Protein AF-A0A328AN59-F1 (afdb_monomer_lite)

Secondary structure (DSSP, 8-state):
-HHHHHHHHHHHHHHHHHHHH--SHHHHHHHHHHHHHHHHHHHHHHHHHHHHHHHHHHHHHHHHHHHHHHHHHHHHHHHHHHHHHHHHHHHHH----SS-HHHHHHHHHHHHHHHTTSTTTTTS-HHHHHHHHHHHHTPPPP---GGGG-PPPP--------

Structure (mmCIF, N/CA/C/O backbone):
data_AF-A0A328AN59-F1
#
_entry.id   AF-A0A328AN59-F1
#
loop_
_atom_site.group_PDB
_atom_site.id
_atom_site.type_symbol
_atom_site.label_atom_id
_atom_site.label_alt_id
_atom_site.label_comp_id
_atom_site.label_asym_id
_atom_site.label_entity_id
_atom_site.label_seq_id
_atom_site.pdbx_PDB_ins_code
_atom_site.Cartn_x
_atom_site.Cartn_y
_atom_site.Cartn_z
_atom_site.occupancy
_atom_site.B_iso_or_equiv
_atom_site.auth_seq_id
_atom_site.auth_comp_id
_atom_site.auth_asym_id
_atom_site.auth_atom_id
_atom_site.pdbx_PDB_model_num
ATOM 1 N N . MET A 1 1 ? -11.655 -7.955 13.426 1.00 64.19 1 MET A N 1
ATOM 2 C CA . MET A 1 1 ? -11.847 -6.897 14.445 1.00 64.19 1 MET A CA 1
ATOM 3 C C . MET A 1 1 ? -13.319 -6.669 14.788 1.00 64.19 1 MET A C 1
ATOM 5 O O . MET A 1 1 ? -13.614 -6.622 15.975 1.00 64.19 1 MET A O 1
ATOM 9 N N . GLY A 1 2 ? -14.234 -6.605 13.805 1.00 78.75 2 GLY A N 1
ATOM 10 C CA . GLY A 1 2 ? -15.672 -6.348 14.030 1.00 78.75 2 GLY A CA 1
ATOM 11 C C . GLY A 1 2 ? -16.330 -7.212 15.113 1.00 78.75 2 GLY A C 1
ATOM 12 O O . GLY A 1 2 ? -16.798 -6.672 16.106 1.00 78.75 2 GLY A O 1
ATOM 13 N N . ALA A 1 3 ? -16.230 -8.542 15.013 1.00 81.88 3 ALA A N 1
ATOM 14 C CA . ALA A 1 3 ? -16.876 -9.452 15.969 1.00 81.88 3 ALA A CA 1
ATOM 15 C C . ALA A 1 3 ? -16.449 -9.244 17.441 1.00 81.88 3 ALA A C 1
ATOM 17 O O . ALA A 1 3 ? -17.278 -9.302 18.343 1.00 81.88 3 ALA A O 1
ATOM 18 N N . PHE A 1 4 ? -15.168 -8.962 17.716 1.00 81.50 4 PHE A N 1
ATOM 19 C CA . PHE A 1 4 ? -14.710 -8.692 19.089 1.00 81.50 4 PHE A CA 1
ATOM 20 C C . PHE A 1 4 ? -15.182 -7.323 19.590 1.00 81.50 4 PHE A C 1
ATOM 22 O O . PHE A 1 4 ? -15.602 -7.201 20.738 1.00 81.50 4 PHE A O 1
ATOM 29 N N . ALA A 1 5 ? -15.135 -6.298 18.733 1.00 83.94 5 ALA A N 1
ATOM 30 C CA . ALA A 1 5 ? -15.631 -4.968 19.071 1.00 83.94 5 ALA A CA 1
ATOM 31 C C . ALA A 1 5 ? -17.142 -4.987 19.356 1.00 83.94 5 ALA A C 1
ATOM 33 O O . ALA A 1 5 ? -17.591 -4.346 20.302 1.00 83.94 5 ALA A O 1
ATOM 34 N N . GLU A 1 6 ? -17.907 -5.766 18.593 1.00 86.69 6 GLU A N 1
ATOM 35 C CA . GLU A 1 6 ? -19.341 -5.984 18.794 1.00 86.69 6 GLU A CA 1
ATOM 36 C C . GLU A 1 6 ? -19.632 -6.694 20.118 1.00 86.69 6 GLU A C 1
ATOM 38 O O . GLU A 1 6 ? -20.455 -6.212 20.896 1.00 86.69 6 GLU A O 1
ATOM 43 N N . LEU A 1 7 ? -18.914 -7.782 20.423 1.00 89.25 7 LEU A N 1
ATOM 44 C CA . LEU A 1 7 ? -19.043 -8.494 21.700 1.00 89.25 7 LEU A CA 1
ATOM 45 C C . LEU A 1 7 ? -18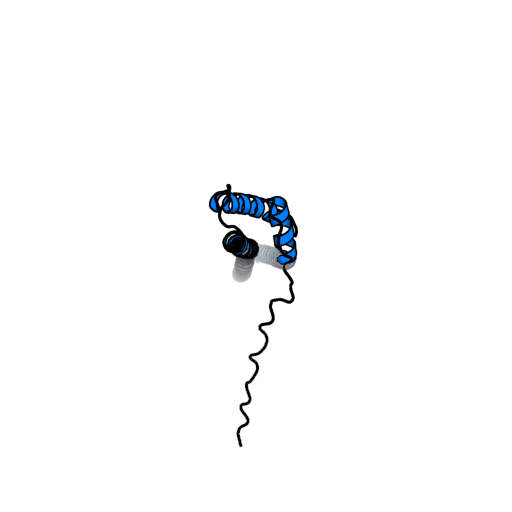.678 -7.598 22.892 1.00 89.25 7 LEU A C 1
ATOM 47 O O . LEU A 1 7 ? -19.411 -7.542 23.879 1.00 89.25 7 LEU A O 1
ATOM 51 N N . ALA A 1 8 ? -17.575 -6.852 22.793 1.00 86.06 8 ALA A N 1
ATOM 52 C CA . ALA A 1 8 ? -17.143 -5.920 23.831 1.00 86.06 8 ALA A CA 1
ATOM 53 C C . ALA A 1 8 ? -18.145 -4.772 24.023 1.00 86.06 8 ALA A C 1
ATOM 55 O O . ALA A 1 8 ? -18.422 -4.376 25.154 1.00 86.06 8 ALA A O 1
ATOM 56 N N . LEU A 1 9 ? -18.715 -4.249 22.935 1.00 87.12 9 LEU A N 1
ATOM 57 C CA . LEU A 1 9 ? -19.736 -3.207 22.986 1.00 87.12 9 LEU A CA 1
ATOM 58 C C . LEU A 1 9 ? -21.050 -3.725 23.580 1.00 87.12 9 LEU A C 1
ATOM 60 O O . LEU A 1 9 ? -21.669 -3.016 24.371 1.00 87.12 9 LEU A O 1
ATOM 64 N N . SER A 1 10 ? -21.463 -4.947 23.233 1.00 91.56 10 SER A N 1
ATOM 65 C CA . SER A 1 10 ? -22.641 -5.600 23.813 1.00 91.56 10 SER A CA 1
ATOM 66 C C . SER A 1 10 ? -22.488 -5.741 25.324 1.00 91.56 10 SER A C 1
ATOM 68 O O . SER A 1 10 ? -23.316 -5.244 26.078 1.00 91.56 10 SER A O 1
ATOM 70 N N . LEU A 1 11 ? -21.371 -6.311 25.776 1.00 89.62 11 LEU A N 1
ATOM 71 C CA . LEU A 1 11 ? -21.107 -6.487 27.201 1.00 89.62 11 LEU A CA 1
ATOM 72 C C . LEU A 1 11 ? -20.966 -5.142 27.942 1.00 89.62 11 LEU A C 1
ATOM 74 O O . LEU A 1 11 ? -21.419 -5.014 29.077 1.00 89.62 11 LEU A O 1
ATOM 78 N N . ALA A 1 12 ? -20.395 -4.111 27.310 1.00 89.31 12 ALA A N 1
ATOM 79 C CA . ALA A 1 12 ? -20.345 -2.769 27.893 1.00 89.31 12 ALA A CA 1
ATOM 80 C C . ALA A 1 12 ? -21.745 -2.147 28.057 1.00 89.31 12 ALA A C 1
ATOM 82 O O . ALA A 1 12 ? -22.002 -1.493 29.068 1.00 89.31 12 ALA A O 1
ATOM 83 N N . ARG A 1 13 ? -22.658 -2.359 27.098 1.00 90.81 13 ARG A N 1
ATOM 84 C CA . ARG A 1 13 ? -24.063 -1.924 27.205 1.00 90.81 13 ARG A CA 1
ATOM 85 C C . ARG A 1 13 ? -24.788 -2.651 28.332 1.00 90.81 13 ARG A C 1
ATOM 87 O O . ARG A 1 13 ? -25.469 -1.994 29.114 1.00 90.81 13 ARG A O 1
ATOM 94 N N . ASP A 1 14 ? -24.581 -3.957 28.456 1.00 93.44 14 ASP A N 1
ATOM 95 C CA . ASP A 1 14 ? -25.192 -4.759 29.518 1.00 93.44 14 ASP A CA 1
ATOM 96 C C . ASP A 1 14 ? -24.691 -4.328 30.903 1.00 93.44 14 ASP A C 1
ATOM 98 O O . ASP A 1 14 ? -25.490 -4.101 31.811 1.00 93.44 14 ASP A O 1
ATOM 102 N N . LEU A 1 15 ? -23.378 -4.118 31.061 1.00 91.75 15 LEU A N 1
ATOM 103 C CA . LEU A 1 15 ? -22.794 -3.591 32.300 1.00 91.75 15 LEU A CA 1
ATOM 104 C C . LEU A 1 15 ? -23.310 -2.192 32.636 1.00 91.75 15 LEU A C 1
ATOM 106 O O . LEU A 1 15 ? -23.549 -1.893 33.804 1.00 91.75 15 LEU A O 1
ATOM 110 N N . HIS A 1 16 ? -23.490 -1.337 31.629 1.00 91.31 16 HIS A N 1
ATOM 111 C CA . HIS A 1 16 ? -24.067 -0.014 31.824 1.00 91.31 16 HIS A CA 1
ATOM 112 C C . HIS A 1 16 ? -25.523 -0.102 32.299 1.00 91.31 16 HIS A C 1
ATOM 114 O O . HIS A 1 16 ? -25.880 0.545 33.282 1.00 91.31 16 HIS A O 1
ATOM 120 N N . GLY A 1 17 ? -26.339 -0.947 31.663 1.00 93.00 17 GLY A N 1
ATOM 121 C CA . GLY A 1 17 ? -27.715 -1.210 32.089 1.00 93.00 17 GLY A CA 1
ATOM 122 C C . GLY A 1 17 ? -27.786 -1.743 33.522 1.00 93.00 17 GLY A C 1
ATOM 123 O O . GLY A 1 17 ? -28.545 -1.222 34.338 1.00 93.00 17 GLY A O 1
ATOM 124 N N . ALA A 1 18 ? -26.930 -2.708 33.866 1.00 92.69 18 ALA A N 1
ATOM 125 C CA . ALA A 1 18 ? -26.831 -3.250 35.218 1.00 92.69 18 ALA A CA 1
ATOM 126 C C . ALA A 1 18 ? -26.394 -2.191 36.246 1.00 92.69 18 ALA A C 1
ATOM 128 O O . ALA A 1 18 ? -26.918 -2.157 37.358 1.00 92.69 18 ALA A O 1
ATOM 129 N N . ALA A 1 19 ? -25.466 -1.297 35.885 1.00 92.50 19 ALA A N 1
ATOM 130 C CA . ALA A 1 19 ? -25.030 -0.206 36.756 1.00 92.50 19 ALA A CA 1
ATOM 131 C C . ALA A 1 19 ? -26.159 0.797 37.037 1.00 92.50 19 ALA A C 1
ATOM 133 O O . ALA A 1 19 ? -26.271 1.302 38.152 1.00 92.50 19 ALA A O 1
ATOM 134 N N . LEU A 1 20 ? -26.999 1.087 36.040 1.00 93.56 20 LEU A N 1
ATOM 135 C CA . LEU A 1 20 ? -28.156 1.966 36.215 1.00 93.56 20 LEU A CA 1
ATOM 136 C C . LEU A 1 20 ? -29.239 1.324 37.094 1.00 93.56 20 LEU A C 1
ATOM 138 O O . LEU A 1 20 ? -29.865 2.032 37.881 1.00 93.56 20 LEU A O 1
ATOM 142 N N . ALA A 1 21 ? -29.426 0.006 36.980 1.00 95.56 21 ALA A N 1
ATOM 143 C CA . ALA A 1 21 ? -30.451 -0.750 37.697 1.00 95.56 21 ALA A CA 1
ATOM 144 C C . ALA A 1 21 ? -30.067 -1.161 39.130 1.00 95.56 21 ALA A C 1
ATOM 146 O O . ALA A 1 21 ? -30.951 -1.463 39.925 1.00 95.56 21 ALA A O 1
ATOM 147 N N . ALA A 1 22 ? -28.777 -1.207 39.475 1.00 95.94 22 ALA A N 1
ATOM 148 C CA . ALA A 1 22 ? -28.348 -1.585 40.820 1.00 95.94 22 ALA A CA 1
ATOM 149 C C . ALA A 1 22 ? -28.872 -0.590 41.870 1.00 95.94 22 ALA A C 1
ATOM 151 O O . ALA A 1 22 ? -28.825 0.613 41.652 1.00 95.94 22 ALA A O 1
ATOM 152 N N . GLU A 1 23 ? -29.341 -1.060 43.023 1.00 93.62 23 GLU A N 1
ATOM 153 C CA . GLU A 1 23 ? -29.798 -0.172 44.107 1.00 93.62 23 GLU A CA 1
ATOM 154 C C . GLU A 1 23 ? -28.667 0.146 45.091 1.00 93.62 23 GLU A C 1
ATOM 156 O O .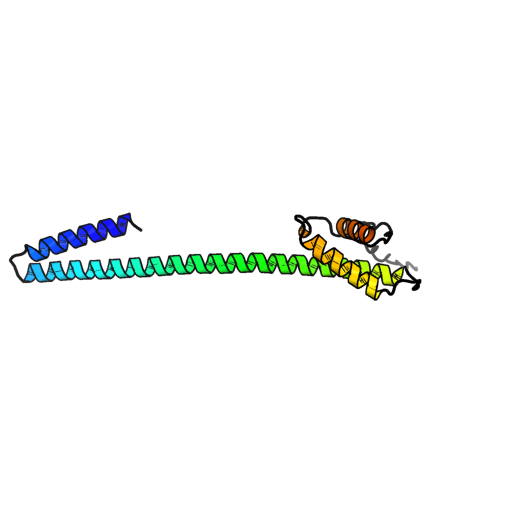 GLU A 1 23 ? -28.523 1.284 45.536 1.00 93.62 23 GLU A O 1
ATOM 161 N N . GLU A 1 24 ? -27.804 -0.839 45.346 1.00 96.56 24 GLU A N 1
ATOM 162 C CA . GLU A 1 24 ? -26.658 -0.704 46.240 1.00 96.56 24 GLU A CA 1
ATOM 163 C C . GLU A 1 24 ? -25.562 0.204 45.647 1.00 96.56 24 GLU A C 1
ATOM 165 O O . GLU A 1 24 ? -25.029 -0.096 44.565 1.00 96.56 24 GLU A O 1
ATOM 170 N N . PRO A 1 25 ? -25.155 1.285 46.345 1.00 94.62 25 PRO A N 1
ATOM 171 C CA . PRO A 1 25 ? -24.138 2.219 45.860 1.00 94.62 25 PRO A CA 1
ATOM 172 C C . PRO A 1 25 ? -22.806 1.547 45.508 1.00 94.62 25 PRO A C 1
ATOM 174 O O . PRO A 1 25 ? -22.199 1.863 44.484 1.00 94.62 25 PRO A O 1
ATOM 177 N N . GLU A 1 26 ? -22.363 0.572 46.303 1.00 94.50 26 GLU A N 1
ATOM 178 C CA . GLU A 1 26 ? -21.114 -0.150 46.038 1.00 94.50 26 GLU A CA 1
ATOM 179 C C . GLU A 1 26 ? -21.189 -0.990 44.756 1.00 94.50 26 GLU A C 1
ATOM 181 O O . GLU A 1 26 ? -20.219 -1.074 43.998 1.00 94.50 26 GLU A O 1
ATOM 186 N N . ALA A 1 27 ? -22.348 -1.598 44.481 1.00 92.38 27 ALA A N 1
ATOM 187 C CA . ALA A 1 27 ? -22.566 -2.355 43.256 1.00 92.38 27 ALA A CA 1
ATOM 188 C C . ALA A 1 27 ? -22.548 -1.436 42.025 1.00 92.38 27 ALA A C 1
ATOM 190 O O . ALA A 1 27 ? -21.902 -1.780 41.031 1.00 92.38 27 ALA A O 1
ATOM 191 N N . LYS A 1 28 ? -23.160 -0.242 42.113 1.00 94.38 28 LYS A N 1
ATOM 192 C CA . LYS A 1 28 ? -23.094 0.772 41.045 1.00 94.38 28 LYS A CA 1
ATOM 193 C C . LYS A 1 28 ? -21.660 1.156 40.712 1.00 94.38 28 LYS A C 1
ATOM 195 O O . LYS A 1 28 ? -21.286 1.141 39.540 1.00 94.38 28 LYS A O 1
ATOM 200 N N . VAL A 1 29 ? -20.854 1.468 41.729 1.00 94.94 29 VAL A N 1
ATOM 201 C CA . VAL A 1 29 ? -19.454 1.880 41.542 1.00 94.94 29 VAL A CA 1
ATOM 202 C C . VAL A 1 29 ? -18.656 0.779 40.845 1.00 94.94 29 VAL A C 1
ATOM 204 O O . VAL A 1 29 ? -17.996 1.040 39.839 1.00 94.94 29 VAL A O 1
ATOM 207 N N . ARG A 1 30 ? -18.772 -0.475 41.307 1.00 95.00 30 ARG A N 1
ATOM 208 C CA . ARG A 1 30 ? -18.059 -1.609 40.693 1.00 95.00 30 ARG A CA 1
ATOM 209 C C . ARG A 1 30 ? -18.431 -1.814 39.220 1.00 95.00 30 ARG A C 1
ATOM 211 O O . ARG A 1 30 ? -17.544 -2.051 38.398 1.00 95.00 30 ARG A O 1
ATOM 218 N N . LEU A 1 31 ? -19.719 -1.727 38.882 1.00 93.75 31 LEU A N 1
ATOM 219 C CA . LEU A 1 31 ? -20.208 -1.920 37.512 1.00 93.75 31 LEU A CA 1
ATOM 220 C C . LEU A 1 31 ? -19.814 -0.756 36.591 1.00 93.75 31 LEU A C 1
ATOM 222 O O . LEU A 1 31 ? -19.368 -0.988 35.464 1.00 93.75 31 LEU A O 1
ATOM 226 N N . ALA A 1 32 ? -19.897 0.484 37.079 1.00 88.31 32 ALA A N 1
ATOM 227 C CA . ALA A 1 32 ? -19.449 1.664 36.343 1.00 88.31 32 ALA A CA 1
ATOM 228 C C . ALA A 1 32 ? -17.946 1.591 36.023 1.00 88.31 32 ALA A C 1
ATOM 230 O O . ALA A 1 32 ? -17.536 1.810 34.880 1.00 88.31 32 ALA A O 1
ATOM 231 N N . ASP A 1 33 ? -17.123 1.187 36.992 1.00 92.94 33 ASP A N 1
ATOM 232 C CA . ASP A 1 33 ? -15.685 1.005 36.789 1.00 92.94 33 ASP A CA 1
ATOM 233 C C . ASP A 1 33 ? -15.360 -0.078 35.758 1.00 92.94 33 ASP A C 1
ATOM 235 O O . ASP A 1 33 ? -14.458 0.100 34.930 1.00 92.94 33 ASP A O 1
ATOM 239 N N . ALA A 1 34 ? -16.083 -1.201 35.792 1.00 90.62 34 ALA A N 1
ATOM 240 C CA . ALA A 1 34 ? -15.936 -2.266 34.807 1.00 90.62 34 ALA A CA 1
ATOM 241 C C . ALA A 1 34 ? -16.277 -1.761 33.394 1.00 90.62 34 ALA A C 1
ATOM 243 O O . ALA A 1 34 ? -15.482 -1.942 32.467 1.00 90.62 34 ALA A O 1
ATOM 244 N N . CYS A 1 35 ? -17.387 -1.032 33.249 1.00 88.00 35 CYS A N 1
ATOM 245 C CA . CYS A 1 35 ? -17.790 -0.407 31.989 1.00 88.00 35 CYS A CA 1
ATOM 246 C C . CYS A 1 35 ? -16.729 0.586 31.475 1.00 88.00 35 CYS A C 1
ATOM 248 O O . CYS A 1 35 ? -16.359 0.564 30.298 1.00 88.00 35 CYS A O 1
ATOM 250 N N . HIS A 1 36 ? -16.165 1.428 32.347 1.00 89.44 36 HIS A N 1
ATOM 251 C CA . HIS A 1 36 ? -15.108 2.368 31.968 1.00 89.44 36 HIS A CA 1
ATOM 252 C C . HIS A 1 36 ? -13.812 1.675 31.539 1.00 89.44 36 HIS A C 1
ATOM 254 O O . HIS A 1 36 ? -13.172 2.115 30.578 1.00 89.44 36 HIS A O 1
ATOM 260 N N . ARG A 1 37 ? -13.414 0.596 32.225 1.00 89.25 37 ARG A N 1
ATOM 261 C CA . ARG A 1 37 ? -12.246 -0.210 31.838 1.00 89.25 37 ARG A CA 1
ATOM 262 C C . ARG A 1 37 ? -12.431 -0.822 30.454 1.00 89.25 37 ARG A C 1
ATOM 264 O O . ARG A 1 37 ? -11.535 -0.690 29.622 1.00 89.25 37 ARG A O 1
ATOM 271 N N . MET A 1 38 ? -13.601 -1.395 30.181 1.00 87.38 38 MET A N 1
ATOM 272 C CA . MET A 1 38 ? -13.927 -1.932 28.859 1.00 87.38 38 MET A CA 1
ATOM 273 C C . MET A 1 38 ? -13.915 -0.855 27.773 1.00 87.38 38 MET A C 1
ATOM 275 O O . MET A 1 38 ? -13.296 -1.045 26.728 1.00 87.38 38 MET A O 1
ATOM 279 N N . GLY A 1 39 ? -14.519 0.306 28.039 1.00 86.44 39 GLY A N 1
ATOM 280 C CA . GLY A 1 39 ? -14.519 1.427 27.100 1.00 86.44 39 GLY A CA 1
ATOM 281 C C . GLY A 1 39 ? -13.109 1.926 26.770 1.00 86.44 39 GLY A C 1
ATOM 282 O O . GLY A 1 39 ? -12.819 2.235 25.614 1.00 86.44 39 GLY A O 1
ATOM 283 N N . ARG A 1 40 ? -12.200 1.968 27.756 1.00 90.12 40 ARG A N 1
ATOM 284 C CA . ARG A 1 40 ? -10.784 2.291 27.511 1.00 90.12 40 ARG A CA 1
ATOM 285 C C . ARG A 1 40 ? -10.102 1.240 26.637 1.00 90.12 40 ARG A C 1
ATOM 287 O O . ARG A 1 40 ? -9.454 1.626 25.669 1.00 90.12 40 ARG A O 1
ATOM 294 N N . GLY A 1 41 ? -10.283 -0.045 26.944 1.00 88.00 41 GLY A N 1
ATOM 295 C CA . GLY A 1 41 ? -9.722 -1.140 26.150 1.00 88.00 41 GLY A CA 1
ATOM 296 C C . GLY A 1 41 ? -10.179 -1.087 24.691 1.00 88.00 41 GLY A C 1
ATOM 297 O O . GLY A 1 41 ? -9.348 -1.108 23.790 1.00 88.00 41 GLY A O 1
ATOM 298 N N . LEU A 1 42 ? -11.480 -0.888 24.451 1.00 87.56 42 LEU A N 1
ATOM 299 C CA . LEU A 1 42 ? -12.030 -0.773 23.098 1.00 87.56 42 LEU A CA 1
ATOM 300 C C . LEU A 1 42 ? -11.407 0.394 22.317 1.00 87.56 42 LEU A C 1
ATOM 302 O O . LEU A 1 42 ? -10.978 0.206 21.182 1.00 87.56 42 LEU A O 1
ATOM 306 N N . ARG A 1 43 ? -11.295 1.585 22.924 1.00 89.62 43 ARG A N 1
ATOM 307 C CA . ARG A 1 43 ? -10.648 2.738 22.270 1.00 89.62 43 ARG A CA 1
ATOM 308 C C . ARG A 1 43 ? -9.182 2.468 21.949 1.00 89.62 43 ARG A C 1
ATOM 310 O O . ARG A 1 43 ? -8.726 2.846 20.877 1.00 89.62 43 ARG A O 1
ATOM 317 N N . GLN A 1 44 ? -8.451 1.818 22.854 1.00 91.25 44 GLN A N 1
ATOM 318 C CA . GLN A 1 44 ? -7.055 1.444 22.618 1.00 91.25 44 GLN A CA 1
ATOM 319 C C . GLN A 1 44 ? -6.930 0.465 21.446 1.00 91.25 44 GLN A C 1
ATOM 321 O O . GLN A 1 44 ? -6.076 0.656 20.584 1.00 91.25 44 GLN A O 1
ATOM 326 N N . THR A 1 45 ? -7.802 -0.542 21.378 1.00 90.25 45 THR A N 1
ATOM 327 C CA . THR A 1 45 ? -7.832 -1.511 20.277 1.00 90.25 45 THR A CA 1
ATOM 328 C C . THR A 1 45 ? -8.168 -0.848 18.940 1.00 90.25 45 THR A C 1
ATOM 330 O O . THR A 1 45 ? -7.495 -1.129 17.951 1.00 90.25 45 THR A O 1
ATOM 333 N N . LEU A 1 46 ? -9.154 0.055 18.901 1.00 88.62 46 LEU A N 1
ATOM 334 C CA . LEU A 1 46 ? -9.504 0.811 17.691 1.00 88.62 46 LEU A CA 1
ATOM 335 C C . LEU A 1 46 ? -8.357 1.724 17.241 1.00 88.62 46 LEU A C 1
ATOM 337 O O . LEU A 1 46 ? -7.957 1.680 16.083 1.00 88.62 46 LEU A O 1
ATOM 341 N N . ALA A 1 47 ? -7.750 2.469 18.167 1.00 91.56 47 ALA A N 1
ATOM 342 C CA . ALA A 1 47 ? -6.612 3.331 17.854 1.00 91.56 47 ALA A CA 1
ATOM 343 C C . ALA A 1 47 ? -5.409 2.532 17.321 1.00 91.56 47 ALA A C 1
ATOM 345 O O . ALA A 1 47 ? -4.702 2.981 16.415 1.00 91.56 47 ALA A O 1
ATOM 346 N N . LEU A 1 48 ? -5.168 1.336 17.873 1.00 93.31 48 LEU A N 1
ATOM 347 C CA . LEU A 1 48 ? -4.140 0.426 17.374 1.00 93.31 48 LEU A CA 1
ATOM 348 C C . LEU A 1 48 ? -4.476 -0.076 15.966 1.00 93.31 48 LEU A C 1
ATOM 350 O O . LEU A 1 48 ? -3.591 -0.104 15.116 1.00 93.31 48 LEU A O 1
ATOM 354 N N . HIS A 1 49 ? -5.734 -0.433 15.711 1.00 91.19 49 HIS A N 1
ATOM 355 C CA . HIS A 1 49 ? -6.190 -0.878 14.397 1.00 91.19 49 HIS A CA 1
ATOM 356 C C . HIS A 1 49 ? -5.946 0.177 13.321 1.00 91.19 49 HIS A C 1
ATOM 358 O O . HIS A 1 49 ? -5.245 -0.102 12.354 1.00 91.19 49 HIS A O 1
ATOM 364 N N . GLU A 1 50 ? -6.413 1.404 13.550 1.00 94.12 50 GLU A N 1
ATOM 365 C CA . GLU A 1 50 ? -6.223 2.529 12.630 1.00 94.12 50 GLU A CA 1
ATOM 366 C C . GLU A 1 50 ? -4.739 2.833 12.400 1.00 94.12 50 GLU A C 1
ATOM 368 O O . GLU A 1 50 ? -4.327 3.259 11.320 1.00 94.12 50 GLU A O 1
ATOM 373 N N . ARG A 1 51 ? -3.902 2.665 13.434 1.00 94.88 51 ARG A N 1
ATOM 374 C CA . ARG A 1 51 ? -2.451 2.836 13.307 1.00 94.88 51 ARG A CA 1
ATOM 375 C C . ARG A 1 51 ? -1.837 1.745 12.431 1.00 94.88 51 ARG A C 1
ATOM 377 O O . ARG A 1 51 ? -0.950 2.060 11.639 1.00 94.88 51 ARG A O 1
ATOM 384 N N . LEU A 1 52 ? -2.278 0.496 12.577 1.00 95.56 52 LEU A N 1
ATOM 385 C CA . LEU A 1 52 ? -1.807 -0.626 11.765 1.00 95.56 52 LEU A CA 1
ATOM 386 C C . LEU A 1 52 ? -2.246 -0.484 10.305 1.00 95.56 52 LEU A C 1
ATOM 388 O O . LEU A 1 52 ? -1.413 -0.665 9.424 1.00 95.56 52 LEU A O 1
ATOM 392 N N . GLU A 1 53 ? -3.490 -0.082 10.044 1.00 95.06 53 GLU A N 1
ATOM 393 C CA . GLU A 1 53 ? -3.990 0.171 8.684 1.00 95.06 53 GLU A CA 1
ATOM 394 C C . GLU A 1 53 ? -3.179 1.263 7.983 1.00 95.06 53 GLU A C 1
ATOM 396 O O . GLU A 1 53 ? -2.609 1.029 6.919 1.00 95.06 53 GLU A O 1
ATOM 401 N N . ARG A 1 54 ? -2.986 2.416 8.637 1.00 94.12 54 ARG A N 1
ATOM 402 C CA . ARG A 1 54 ? -2.131 3.491 8.104 1.00 94.12 54 ARG A CA 1
ATOM 403 C C . ARG A 1 54 ? -0.687 3.050 7.874 1.00 94.12 54 ARG A C 1
ATOM 405 O O . ARG A 1 54 ? -0.026 3.552 6.965 1.00 94.12 54 ARG A O 1
ATOM 412 N N . SER A 1 55 ? -0.170 2.159 8.719 1.00 94.50 55 SER A N 1
ATOM 413 C CA . SER A 1 55 ? 1.174 1.603 8.551 1.00 94.50 55 SER A CA 1
ATOM 414 C C . SER A 1 55 ? 1.247 0.685 7.333 1.00 94.50 55 SER A C 1
ATOM 416 O O . SER A 1 55 ? 2.216 0.765 6.585 1.00 94.50 55 SER A O 1
ATOM 418 N N . ALA A 1 56 ? 0.229 -0.149 7.113 1.00 93.25 56 ALA A N 1
ATOM 419 C CA . ALA A 1 56 ? 0.144 -1.037 5.959 1.00 93.25 56 ALA A CA 1
ATOM 420 C C . ALA A 1 56 ? 0.025 -0.246 4.647 1.00 93.25 56 ALA A C 1
ATOM 422 O O . ALA A 1 56 ? 0.752 -0.513 3.697 1.00 93.25 56 ALA A O 1
ATOM 423 N N . GLU A 1 57 ? -0.812 0.794 4.613 1.00 93.06 57 GLU A N 1
ATOM 424 C CA . GLU A 1 57 ? -0.931 1.692 3.456 1.00 93.06 57 GLU A CA 1
ATOM 425 C C . GLU A 1 57 ? 0.367 2.438 3.137 1.00 93.06 57 GLU A C 1
ATOM 427 O O . GLU A 1 57 ? 0.633 2.779 1.983 1.00 93.06 57 GLU A O 1
ATOM 432 N N . ARG A 1 58 ? 1.158 2.769 4.161 1.00 92.06 58 ARG A N 1
ATOM 433 C CA . ARG A 1 58 ? 2.463 3.404 3.972 1.00 92.06 58 ARG A CA 1
ATOM 434 C C . ARG A 1 58 ? 3.472 2.412 3.405 1.00 92.06 58 ARG A C 1
ATOM 436 O O . ARG A 1 58 ? 4.106 2.740 2.411 1.00 92.06 58 ARG A O 1
ATOM 443 N N . ALA A 1 59 ? 3.554 1.216 3.986 1.00 90.50 59 ALA A N 1
ATOM 444 C CA . ALA A 1 59 ? 4.426 0.154 3.495 1.00 90.50 59 ALA A CA 1
ATOM 445 C C . ALA A 1 59 ? 4.115 -0.186 2.029 1.00 90.50 59 ALA A C 1
ATOM 447 O O . ALA A 1 59 ? 5.015 -0.193 1.202 1.00 90.50 59 ALA A O 1
ATOM 448 N N . ALA A 1 60 ? 2.834 -0.315 1.666 1.00 89.69 60 ALA A N 1
ATOM 449 C CA . ALA A 1 60 ? 2.429 -0.568 0.283 1.00 89.69 60 ALA A CA 1
ATOM 450 C C . ALA A 1 60 ? 2.882 0.535 -0.696 1.00 89.69 60 ALA A C 1
ATOM 452 O O . ALA A 1 60 ? 3.260 0.247 -1.831 1.00 89.69 60 ALA A O 1
ATOM 453 N N . ARG A 1 61 ? 2.863 1.806 -0.269 1.00 88.31 61 ARG A N 1
ATOM 454 C CA . ARG A 1 61 ? 3.361 2.931 -1.079 1.00 88.31 61 ARG A CA 1
ATOM 455 C C . ARG A 1 61 ? 4.882 2.925 -1.212 1.00 88.31 61 ARG A C 1
ATOM 457 O O . ARG A 1 61 ? 5.388 3.225 -2.289 1.00 88.31 61 ARG A O 1
ATOM 464 N N . GLU A 1 62 ? 5.593 2.602 -0.137 1.00 87.94 62 GLU A N 1
ATOM 465 C CA . GLU A 1 62 ? 7.054 2.476 -0.138 1.00 87.94 62 GLU A CA 1
ATOM 466 C C . GLU A 1 62 ? 7.506 1.317 -1.039 1.00 87.94 62 GLU A C 1
ATOM 468 O O . GLU A 1 62 ? 8.384 1.513 -1.878 1.00 87.94 62 GLU A O 1
ATOM 473 N N . ASP A 1 63 ? 6.839 0.163 -0.957 1.00 86.25 63 ASP A N 1
ATOM 474 C CA . ASP A 1 63 ? 7.099 -1.002 -1.808 1.00 86.25 63 ASP A CA 1
ATOM 475 C C . ASP A 1 63 ? 6.857 -0.686 -3.290 1.00 86.25 63 ASP A C 1
ATOM 477 O O . ASP A 1 63 ? 7.699 -0.981 -4.141 1.00 86.25 63 ASP A O 1
ATOM 481 N N . ALA A 1 64 ? 5.740 -0.023 -3.611 1.00 84.12 64 ALA A N 1
ATOM 482 C CA . ALA A 1 64 ? 5.456 0.419 -4.975 1.00 84.12 64 ALA A CA 1
ATOM 483 C C . ALA A 1 64 ? 6.531 1.394 -5.491 1.00 84.12 64 ALA A C 1
ATOM 485 O O . ALA A 1 64 ? 6.996 1.261 -6.625 1.00 84.12 64 ALA A O 1
ATOM 486 N N . GLY A 1 65 ? 6.972 2.336 -4.651 1.00 83.75 65 GLY A N 1
ATOM 487 C CA . GLY A 1 65 ? 8.071 3.246 -4.973 1.00 83.75 65 GLY A CA 1
ATOM 488 C C . GLY A 1 65 ? 9.383 2.505 -5.239 1.00 83.75 65 GLY A C 1
ATOM 489 O O . GLY A 1 65 ? 10.052 2.783 -6.232 1.00 83.75 65 GLY A O 1
ATOM 490 N N . PHE A 1 66 ? 9.725 1.516 -4.410 1.00 84.00 66 PHE A N 1
ATOM 491 C CA . PHE A 1 66 ? 10.932 0.708 -4.582 1.00 84.00 66 PHE A CA 1
ATOM 492 C C . PHE A 1 66 ? 10.927 -0.080 -5.898 1.00 84.00 66 PHE A C 1
ATOM 494 O O . PHE A 1 66 ? 11.941 -0.108 -6.595 1.00 84.00 66 PHE A O 1
ATOM 501 N N . VAL A 1 67 ? 9.792 -0.681 -6.276 1.00 84.31 67 VAL A N 1
ATOM 502 C CA . VAL A 1 67 ? 9.655 -1.401 -7.555 1.00 84.31 67 VAL A CA 1
ATOM 503 C C . VAL A 1 67 ? 9.854 -0.456 -8.742 1.00 84.31 67 VAL A C 1
ATOM 505 O O . VAL A 1 67 ? 10.633 -0.772 -9.642 1.00 84.31 67 VAL A O 1
ATOM 508 N N . VAL A 1 68 ? 9.215 0.719 -8.720 1.00 83.00 68 VAL A N 1
ATOM 509 C CA . VAL A 1 68 ? 9.344 1.730 -9.784 1.00 83.00 68 VAL A CA 1
ATOM 510 C C . VAL A 1 68 ? 10.786 2.224 -9.912 1.00 83.00 68 VAL A C 1
ATOM 512 O O . VAL A 1 68 ? 11.314 2.309 -11.020 1.00 83.00 68 VAL A O 1
ATOM 515 N N . GLU A 1 69 ? 11.455 2.518 -8.798 1.00 84.38 69 GLU A N 1
ATOM 516 C CA . GLU A 1 69 ? 12.853 2.959 -8.823 1.00 84.38 69 GLU A CA 1
ATOM 517 C C . GLU A 1 69 ? 13.796 1.852 -9.307 1.00 84.38 69 GLU A C 1
ATOM 519 O O . GLU A 1 69 ? 14.726 2.117 -10.072 1.00 84.38 69 GLU A O 1
ATOM 524 N N . GLN A 1 70 ? 13.532 0.592 -8.951 1.00 85.50 70 GLN A N 1
ATOM 525 C CA . GLN A 1 70 ? 14.325 -0.529 -9.444 1.00 85.50 70 GLN A CA 1
ATOM 526 C C . GLN A 1 70 ? 14.158 -0.728 -10.960 1.00 85.50 70 GLN A C 1
ATOM 528 O O . GLN A 1 70 ? 15.153 -0.961 -11.648 1.00 85.50 70 GLN A O 1
ATOM 533 N N . GLN A 1 71 ? 12.939 -0.593 -11.492 1.00 82.88 71 GLN A N 1
ATOM 534 C CA . GLN A 1 71 ? 12.676 -0.626 -12.937 1.00 82.88 71 GLN A CA 1
ATOM 535 C C . GLN A 1 71 ? 13.394 0.521 -13.658 1.00 82.88 71 GLN A C 1
ATOM 537 O O . GLN A 1 71 ? 14.153 0.287 -14.596 1.00 82.88 71 GLN A O 1
ATOM 542 N N . LYS A 1 72 ? 13.280 1.760 -13.161 1.00 84.69 72 LYS A N 1
ATOM 543 C CA . LYS A 1 72 ? 14.029 2.901 -13.716 1.00 84.69 72 LYS A CA 1
ATOM 544 C C . LYS A 1 72 ? 15.536 2.648 -13.728 1.00 84.69 72 LYS A C 1
ATOM 546 O O . LYS A 1 72 ? 16.190 2.907 -14.735 1.00 84.69 72 LYS A O 1
ATOM 551 N N . ALA A 1 73 ? 16.098 2.121 -12.640 1.00 86.19 73 ALA A N 1
ATOM 552 C CA . ALA A 1 73 ? 17.523 1.814 -12.558 1.00 86.19 73 ALA A CA 1
ATOM 553 C C . ALA A 1 73 ? 17.949 0.741 -13.578 1.00 86.19 73 ALA A C 1
ATOM 555 O O . ALA A 1 73 ? 18.998 0.883 -14.215 1.00 86.19 73 ALA A O 1
ATOM 556 N N . ARG A 1 74 ? 17.132 -0.306 -13.775 1.00 83.50 74 ARG A N 1
ATOM 557 C CA . ARG A 1 74 ? 17.352 -1.339 -14.803 1.00 83.50 74 ARG A CA 1
ATOM 558 C C . ARG A 1 74 ? 17.323 -0.735 -16.207 1.00 83.50 74 ARG A C 1
ATOM 560 O O . ARG A 1 74 ? 18.296 -0.911 -16.944 1.00 83.50 74 ARG A O 1
ATOM 567 N N . ARG A 1 75 ? 16.286 0.042 -16.536 1.00 83.19 75 ARG A N 1
ATOM 568 C CA . ARG A 1 75 ? 16.135 0.748 -17.820 1.00 83.19 75 ARG A CA 1
ATOM 569 C C . ARG A 1 75 ? 17.323 1.670 -18.107 1.00 83.19 75 ARG A C 1
ATOM 571 O O . ARG A 1 75 ? 17.902 1.602 -19.189 1.00 83.19 75 ARG A O 1
ATOM 578 N N . THR A 1 76 ? 17.749 2.469 -17.130 1.00 84.94 76 THR A N 1
ATOM 579 C CA . THR A 1 76 ? 18.911 3.365 -17.267 1.00 84.94 76 THR A CA 1
ATOM 580 C C . THR A 1 76 ? 20.197 2.584 -17.518 1.00 84.94 76 THR A C 1
ATOM 582 O O . THR A 1 76 ? 20.918 2.878 -18.468 1.00 84.94 76 THR A O 1
ATOM 585 N N . ARG A 1 77 ? 20.473 1.538 -16.726 1.00 84.50 77 ARG A N 1
ATOM 586 C CA . ARG A 1 77 ? 21.666 0.695 -16.913 1.00 84.50 77 ARG A CA 1
ATOM 587 C C . ARG A 1 77 ? 21.700 0.066 -18.307 1.00 84.50 77 ARG A C 1
ATOM 589 O O . ARG A 1 77 ? 22.754 0.027 -18.940 1.00 84.50 77 ARG A O 1
ATOM 596 N N . ARG A 1 78 ? 20.545 -0.407 -18.775 1.00 82.88 78 ARG A N 1
ATOM 597 C CA . ARG A 1 78 ? 20.362 -1.007 -20.096 1.00 82.88 78 ARG A CA 1
ATOM 598 C C . ARG A 1 78 ? 20.662 -0.006 -21.217 1.00 82.88 78 ARG A C 1
ATOM 600 O O . ARG A 1 78 ? 21.484 -0.307 -22.081 1.00 82.88 78 ARG A O 1
ATOM 607 N N . LYS A 1 79 ? 20.082 1.200 -21.160 1.00 81.56 79 LYS A N 1
ATOM 608 C CA . LYS A 1 79 ? 20.362 2.288 -22.115 1.00 81.56 79 LYS A CA 1
ATOM 609 C C . LYS A 1 79 ? 21.850 2.626 -22.165 1.00 81.56 79 LYS A C 1
ATOM 611 O O . LYS A 1 79 ? 22.428 2.668 -23.247 1.00 81.56 79 LYS A O 1
ATOM 616 N N . THR A 1 80 ? 22.491 2.779 -21.005 1.00 84.44 80 THR A N 1
ATOM 617 C CA . THR A 1 80 ? 23.932 3.060 -20.923 1.00 84.44 80 THR A CA 1
ATOM 618 C C . THR A 1 80 ? 24.766 1.958 -21.573 1.00 84.44 80 THR A C 1
ATOM 620 O O . THR A 1 80 ? 25.721 2.256 -22.288 1.00 84.44 80 THR A O 1
ATOM 623 N N . GLN A 1 81 ? 24.406 0.686 -21.370 1.00 81.94 81 GLN A N 1
ATOM 624 C CA . GLN A 1 81 ? 25.107 -0.442 -21.986 1.00 81.94 81 GLN A CA 1
ATOM 625 C C . GLN A 1 81 ? 24.986 -0.428 -23.514 1.00 81.94 81 GLN A C 1
ATOM 627 O O . GLN A 1 81 ? 25.996 -0.589 -24.198 1.00 81.94 81 GLN A O 1
ATOM 632 N N . VAL A 1 82 ? 23.780 -0.217 -24.048 1.00 78.69 82 VAL A N 1
ATOM 633 C CA . VAL A 1 82 ? 23.550 -0.155 -25.500 1.00 78.69 82 VAL A CA 1
ATOM 634 C C . VAL A 1 82 ? 24.296 1.032 -26.109 1.00 78.69 82 VAL A C 1
ATOM 636 O O . VAL A 1 82 ? 25.058 0.853 -27.060 1.00 78.69 82 VAL A O 1
ATOM 639 N N . LYS A 1 83 ? 24.172 2.218 -25.501 1.00 79.88 83 LYS A N 1
ATOM 640 C CA . LYS A 1 83 ? 24.857 3.438 -25.943 1.00 79.88 83 LYS A CA 1
ATOM 641 C C . LYS A 1 83 ? 26.372 3.264 -25.970 1.00 79.88 83 LYS A C 1
ATOM 643 O O . LYS A 1 83 ? 27.005 3.589 -26.966 1.00 79.88 83 LYS A O 1
ATOM 648 N N . ALA A 1 84 ? 26.957 2.687 -24.920 1.00 80.94 84 ALA A N 1
ATOM 649 C CA . ALA A 1 84 ? 28.398 2.462 -24.849 1.00 80.94 84 ALA A CA 1
ATOM 650 C C . ALA A 1 84 ? 28.910 1.452 -25.888 1.00 80.94 84 ALA A C 1
ATOM 652 O O . ALA A 1 84 ? 30.070 1.532 -26.289 1.00 80.94 84 ALA A O 1
ATOM 653 N N . THR A 1 85 ? 28.102 0.467 -26.286 1.00 78.75 85 THR A N 1
ATOM 654 C CA . THR A 1 85 ? 28.480 -0.486 -27.341 1.00 78.75 85 THR A CA 1
ATOM 655 C C . THR A 1 85 ? 28.423 0.167 -28.718 1.00 78.75 85 THR A C 1
ATOM 657 O O . THR A 1 85 ? 29.379 0.048 -29.477 1.00 78.75 85 THR A O 1
ATOM 660 N N . ILE A 1 86 ? 27.353 0.906 -29.016 1.00 72.38 86 ILE A N 1
ATOM 661 C CA . ILE A 1 86 ? 27.183 1.561 -30.319 1.00 72.38 86 ILE A CA 1
ATOM 662 C C . ILE A 1 86 ? 28.182 2.710 -30.487 1.00 72.38 86 ILE A C 1
ATOM 664 O O . ILE A 1 86 ? 28.809 2.809 -31.531 1.00 72.38 86 ILE A O 1
ATOM 668 N N . ALA A 1 87 ? 28.427 3.511 -29.446 1.00 77.12 87 ALA A N 1
ATOM 669 C CA . ALA A 1 87 ? 29.445 4.564 -29.482 1.00 77.12 87 ALA A CA 1
ATOM 670 C C . ALA A 1 87 ? 30.847 4.014 -29.794 1.00 77.12 87 ALA A C 1
ATOM 672 O O . ALA A 1 87 ? 31.601 4.627 -30.541 1.00 77.12 87 ALA A O 1
ATOM 673 N N . ARG A 1 88 ? 31.189 2.835 -29.250 1.00 76.38 88 ARG A N 1
ATOM 674 C CA . ARG A 1 88 ? 32.454 2.159 -29.566 1.00 76.38 88 ARG A CA 1
ATOM 675 C C . ARG A 1 88 ? 32.518 1.709 -31.022 1.00 76.38 88 ARG A C 1
ATOM 677 O O . ARG A 1 88 ? 33.570 1.876 -31.620 1.00 76.38 88 ARG A O 1
ATOM 684 N N . LEU A 1 89 ? 31.417 1.190 -31.567 1.00 71.12 89 LEU A N 1
ATOM 685 C CA . LEU A 1 89 ? 31.329 0.763 -32.965 1.00 71.12 89 LEU A CA 1
ATOM 686 C C . LEU A 1 89 ? 31.477 1.948 -33.932 1.00 71.12 89 LEU A C 1
ATOM 688 O O . LEU A 1 89 ? 32.290 1.894 -34.849 1.00 71.12 89 LEU A O 1
ATOM 692 N N . VAL A 1 90 ? 30.747 3.038 -33.669 1.00 68.69 90 VAL A N 1
ATOM 693 C CA . VAL A 1 90 ? 30.820 4.287 -34.446 1.00 68.69 90 VAL A CA 1
ATOM 694 C C . VAL A 1 90 ? 32.244 4.849 -34.440 1.00 68.69 90 VAL A C 1
ATOM 696 O O . VAL A 1 90 ? 32.740 5.265 -35.478 1.00 68.69 90 VAL A O 1
ATOM 699 N N . TRP A 1 91 ? 32.934 4.802 -33.294 1.00 67.62 91 TRP A N 1
ATOM 700 C CA . TRP A 1 91 ? 34.312 5.287 -33.172 1.00 67.62 91 TRP A CA 1
ATOM 701 C C . TRP A 1 91 ? 35.360 4.360 -33.812 1.00 67.62 91 TRP A C 1
ATOM 703 O O . TRP A 1 91 ? 36.426 4.828 -34.202 1.00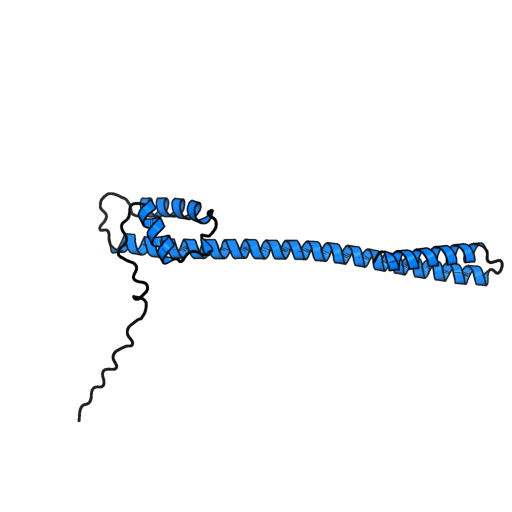 67.62 91 TRP A O 1
ATOM 713 N N . SER A 1 92 ? 35.113 3.045 -33.881 1.00 65.25 92 SER A N 1
ATOM 714 C CA . SER A 1 92 ? 36.099 2.074 -34.378 1.00 65.25 92 SER A CA 1
ATOM 715 C C . SER A 1 92 ? 36.044 1.816 -35.882 1.00 65.25 92 SER A C 1
ATOM 717 O O . SER A 1 92 ? 37.059 1.407 -36.438 1.00 65.25 92 SER A O 1
ATOM 719 N N . GLU A 1 93 ? 34.888 1.995 -36.528 1.00 55.00 93 GLU A N 1
ATOM 720 C CA . GLU A 1 93 ? 34.685 1.575 -37.927 1.00 55.00 93 GLU A CA 1
ATOM 721 C C . GLU A 1 93 ? 34.548 2.723 -38.935 1.00 55.00 93 GLU A C 1
ATOM 723 O O . GLU A 1 93 ? 34.658 2.473 -40.133 1.00 55.00 93 GLU A O 1
ATOM 728 N N . TYR A 1 94 ? 34.368 3.970 -38.490 1.00 53.81 94 TYR A N 1
ATOM 729 C CA . TYR A 1 94 ? 34.200 5.114 -39.388 1.00 53.81 94 TYR A CA 1
ATOM 730 C C . TYR A 1 94 ? 35.331 6.136 -39.236 1.00 53.81 94 TYR A C 1
ATOM 732 O O . TYR A 1 94 ? 35.461 6.812 -38.217 1.00 53.81 94 TYR A O 1
ATOM 740 N N . GLU A 1 95 ? 36.133 6.284 -40.292 1.00 49.88 95 GLU A N 1
ATOM 741 C CA . GLU A 1 95 ? 36.841 7.538 -40.555 1.00 49.88 95 GLU A CA 1
ATOM 742 C C . GLU A 1 95 ? 35.763 8.556 -40.988 1.00 49.88 95 GLU A C 1
ATOM 744 O O . GLU A 1 95 ? 34.918 8.205 -41.816 1.00 49.88 95 GLU A O 1
ATOM 749 N N . PRO A 1 96 ? 35.688 9.752 -40.374 1.00 48.62 96 PRO A N 1
ATOM 750 C CA . PRO A 1 96 ? 34.491 10.591 -40.389 1.00 48.62 96 PRO A CA 1
ATOM 751 C C . PRO A 1 96 ? 34.215 11.108 -41.802 1.00 48.62 96 PRO A C 1
ATOM 753 O O . PRO A 1 96 ? 34.834 12.067 -42.260 1.00 48.62 96 PRO A O 1
ATOM 756 N N . ALA A 1 97 ? 33.287 10.455 -42.493 1.00 51.59 97 ALA A N 1
ATOM 757 C CA . ALA A 1 97 ? 32.711 10.939 -43.733 1.00 51.59 97 ALA A CA 1
ATOM 758 C C . ALA A 1 97 ? 31.246 11.318 -43.466 1.00 51.59 97 ALA A C 1
ATOM 760 O O . ALA A 1 97 ? 30.389 10.458 -43.278 1.00 51.59 97 ALA A O 1
ATOM 761 N N . ASP A 1 98 ? 31.025 12.631 -43.446 1.00 55.03 98 ASP A N 1
ATOM 762 C CA . ASP A 1 98 ? 29.773 13.376 -43.636 1.00 55.03 98 ASP A CA 1
ATOM 763 C C . ASP A 1 98 ? 28.671 13.393 -42.553 1.00 55.03 98 ASP A C 1
ATOM 765 O O . ASP A 1 98 ? 27.844 14.298 -42.625 1.00 55.03 98 ASP A O 1
ATOM 769 N N . ASP A 1 99 ? 28.688 12.550 -41.512 1.00 56.00 99 ASP A N 1
ATOM 770 C CA . ASP A 1 99 ? 27.861 12.749 -40.297 1.00 56.00 99 ASP A 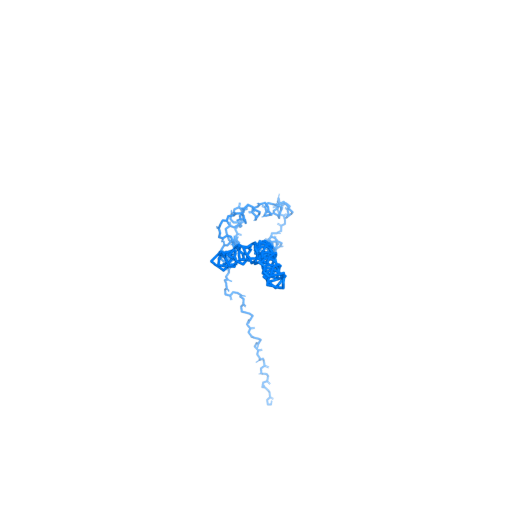CA 1
ATOM 771 C C . ASP A 1 99 ? 28.763 12.898 -39.059 1.00 56.00 99 ASP A C 1
ATOM 773 O O . ASP A 1 99 ? 29.564 12.007 -38.748 1.00 56.00 99 ASP A O 1
ATOM 777 N N . ASP A 1 100 ? 28.640 14.015 -38.331 1.00 65.00 100 ASP A N 1
ATOM 778 C CA . ASP A 1 100 ? 29.358 14.215 -37.072 1.00 65.00 100 ASP A CA 1
ATOM 779 C C . ASP A 1 100 ? 28.928 13.118 -36.085 1.00 65.00 100 ASP A C 1
ATOM 781 O O . ASP A 1 100 ? 27.742 12.917 -35.822 1.00 65.00 100 ASP A O 1
ATOM 785 N N . ALA A 1 101 ? 29.885 12.385 -35.506 1.00 63.50 101 ALA A N 1
ATOM 786 C CA . ALA A 1 101 ? 29.608 11.289 -34.565 1.00 63.50 101 ALA A CA 1
ATOM 787 C C . ALA A 1 101 ? 28.682 11.706 -33.398 1.00 63.50 101 ALA A C 1
ATOM 789 O O . ALA A 1 101 ? 28.026 10.867 -32.780 1.00 63.50 101 ALA A O 1
ATOM 790 N N . GLU A 1 102 ? 28.617 13.004 -33.104 1.00 67.06 102 GLU A N 1
ATOM 791 C CA . GLU A 1 102 ? 27.706 13.616 -32.143 1.00 67.06 102 GLU A CA 1
ATOM 792 C C . GLU A 1 102 ? 26.228 13.530 -32.575 1.00 67.06 102 GLU A C 1
ATOM 794 O O . GLU A 1 102 ? 25.396 13.091 -31.776 1.00 67.06 102 GLU A O 1
ATOM 799 N N . ASP A 1 103 ? 25.908 13.807 -33.842 1.00 72.62 103 ASP A N 1
ATOM 800 C CA . ASP A 1 103 ? 24.545 13.731 -34.397 1.00 72.62 103 ASP A CA 1
ATOM 801 C C . ASP A 1 103 ? 24.006 12.292 -34.367 1.00 72.62 103 ASP A C 1
ATOM 803 O O . ASP A 1 103 ? 22.836 12.025 -34.065 1.00 72.62 103 ASP A O 1
ATOM 807 N N . VAL A 1 104 ? 24.897 11.330 -34.605 1.00 70.94 104 VAL A N 1
ATOM 808 C CA . VAL A 1 104 ? 24.613 9.892 -34.530 1.00 70.94 104 VAL A CA 1
ATOM 809 C C . VAL A 1 104 ? 24.263 9.472 -33.107 1.00 70.94 104 VAL A C 1
ATOM 811 O O . VAL A 1 104 ? 23.297 8.735 -32.878 1.00 70.94 104 VAL A O 1
ATOM 814 N N . LEU A 1 105 ? 25.038 9.948 -32.131 1.00 73.81 105 LEU A N 1
ATOM 815 C CA . LEU A 1 105 ? 24.812 9.662 -30.719 1.00 73.81 105 LEU A CA 1
ATOM 816 C C . LEU A 1 105 ? 23.544 10.342 -30.193 1.00 73.81 105 LEU A C 1
ATOM 818 O O . LEU A 1 105 ? 22.859 9.751 -29.355 1.00 73.81 105 LEU A O 1
ATOM 822 N N . GLU A 1 106 ? 23.199 11.531 -30.690 1.00 79.44 106 GLU A N 1
ATOM 823 C CA . GLU A 1 106 ? 21.944 12.208 -30.354 1.00 79.44 106 GLU A CA 1
ATOM 824 C C . GLU A 1 106 ? 20.734 11.455 -30.927 1.00 79.44 106 GLU A C 1
ATOM 826 O O . GLU A 1 106 ? 19.743 11.214 -30.229 1.00 79.44 106 GLU A O 1
ATOM 831 N N . ARG A 1 107 ? 20.815 11.013 -32.188 1.00 78.50 107 ARG A N 1
ATOM 832 C CA . ARG A 1 107 ? 19.772 10.188 -32.812 1.00 78.50 107 ARG A CA 1
ATOM 833 C C . ARG A 1 107 ? 19.602 8.852 -32.091 1.00 78.50 107 ARG A C 1
ATOM 835 O O . ARG A 1 107 ? 18.471 8.408 -31.890 1.00 78.50 107 ARG A O 1
ATOM 842 N N . LEU A 1 108 ? 20.703 8.236 -31.663 1.00 79.25 108 LEU A N 1
ATOM 843 C CA . LEU A 1 108 ? 20.687 7.026 -30.846 1.00 79.25 108 LEU A CA 1
ATOM 844 C C . LEU A 1 108 ? 19.970 7.238 -29.509 1.00 79.25 108 LEU A C 1
ATOM 846 O O . LEU A 1 108 ? 19.183 6.383 -29.111 1.00 79.25 108 LEU A O 1
ATOM 850 N N . ASP A 1 109 ? 20.216 8.360 -28.833 1.00 81.06 109 ASP A N 1
ATOM 851 C CA . ASP A 1 109 ? 19.563 8.692 -27.562 1.00 81.06 109 ASP A CA 1
ATOM 852 C C . ASP A 1 109 ? 18.040 8.779 -27.735 1.00 81.06 109 ASP A C 1
ATOM 854 O O . ASP A 1 109 ? 17.293 8.124 -27.011 1.00 81.06 109 ASP A O 1
ATOM 858 N N . LYS A 1 110 ? 17.582 9.479 -28.784 1.00 82.94 110 LYS A N 1
ATOM 859 C CA . LYS A 1 110 ? 16.154 9.613 -29.125 1.00 82.94 110 LYS A CA 1
ATOM 860 C C . LYS A 1 110 ? 15.496 8.262 -29.413 1.00 82.94 110 LYS A C 1
ATOM 862 O O . LYS A 1 110 ? 14.388 8.002 -28.945 1.00 82.94 110 LYS A O 1
ATOM 867 N N . VAL A 1 111 ? 16.172 7.389 -30.164 1.00 83.69 111 VAL A N 1
ATOM 868 C CA . VAL A 1 111 ? 15.666 6.038 -30.464 1.00 83.69 111 VAL A CA 1
ATOM 869 C C . VAL A 1 111 ? 15.631 5.175 -29.203 1.00 83.69 111 VAL A C 1
ATOM 871 O O . VAL A 1 111 ? 14.643 4.485 -28.974 1.00 83.69 111 VAL A O 1
ATOM 874 N N . LEU A 1 112 ? 16.665 5.234 -28.359 1.00 81.25 112 LEU A N 1
ATOM 875 C CA . LEU A 1 112 ? 16.711 4.512 -27.086 1.00 81.25 112 LEU A CA 1
ATOM 876 C C . LEU A 1 112 ? 15.641 4.980 -26.103 1.00 81.25 112 LEU A C 1
ATOM 878 O O . LEU A 1 112 ? 15.110 4.166 -25.346 1.00 81.25 112 LEU A O 1
ATOM 882 N N . ASP A 1 113 ? 15.329 6.272 -26.085 1.00 82.38 113 ASP A N 1
ATOM 883 C CA . ASP A 1 113 ? 14.260 6.811 -25.257 1.00 82.38 113 ASP A CA 1
ATOM 884 C C . ASP A 1 113 ? 12.905 6.251 -25.669 1.00 82.38 113 ASP A C 1
ATOM 886 O O . ASP A 1 113 ? 12.224 5.686 -24.808 1.00 82.38 113 ASP A O 1
ATOM 890 N N . ALA A 1 114 ? 12.589 6.301 -26.965 1.00 82.12 114 ALA A N 1
ATOM 891 C CA . ALA A 1 114 ? 11.354 5.763 -27.528 1.00 82.12 114 ALA A CA 1
ATOM 892 C C . ALA A 1 114 ? 11.238 4.237 -27.352 1.00 82.12 114 ALA A C 1
ATOM 894 O O . ALA A 1 114 ? 10.226 3.739 -26.869 1.00 82.12 114 ALA A O 1
ATOM 895 N N . GLU A 1 115 ? 12.291 3.483 -27.679 1.00 81.31 115 GLU A N 1
ATOM 896 C CA . GLU A 1 115 ? 12.322 2.019 -27.532 1.00 81.31 115 GLU A CA 1
ATOM 897 C C . GLU A 1 115 ? 12.130 1.584 -26.086 1.00 81.31 115 GLU A C 1
ATOM 899 O O . GLU A 1 115 ? 11.467 0.592 -25.805 1.00 81.31 115 GLU A O 1
ATOM 904 N N . ALA A 1 116 ? 12.688 2.335 -25.143 1.00 81.94 116 ALA A N 1
ATOM 905 C CA . ALA A 1 116 ? 12.601 1.950 -23.754 1.00 81.94 116 ALA A CA 1
ATOM 906 C C . ALA A 1 116 ? 11.211 2.201 -23.144 1.00 81.94 116 ALA A C 1
ATOM 908 O O . ALA A 1 116 ? 10.998 1.825 -21.995 1.00 81.94 116 ALA A O 1
ATOM 909 N N . GLU A 1 117 ? 10.302 2.874 -23.856 1.00 82.00 117 GLU A N 1
ATOM 910 C CA . GLU A 1 117 ? 8.883 2.977 -23.482 1.00 82.00 117 GLU A CA 1
ATOM 911 C C . GLU A 1 117 ? 8.062 1.770 -23.957 1.00 82.00 117 GLU A C 1
ATOM 913 O O . GLU A 1 117 ? 6.918 1.621 -23.535 1.00 82.00 117 GLU A O 1
ATOM 918 N N . LEU A 1 118 ? 8.629 0.905 -24.806 1.00 81.38 118 LEU A N 1
ATOM 919 C CA . LEU A 1 118 ? 7.959 -0.293 -25.302 1.00 81.38 118 LEU A CA 1
ATOM 920 C C . LEU A 1 118 ? 7.992 -1.428 -24.271 1.00 81.38 118 LEU A C 1
ATOM 922 O O . LEU A 1 118 ? 9.012 -1.689 -23.622 1.00 81.38 118 LEU A O 1
ATOM 926 N N . ASP A 1 119 ? 6.879 -2.158 -24.186 1.00 70.56 119 ASP A N 1
ATOM 927 C CA . ASP A 1 119 ? 6.780 -3.381 -23.392 1.00 70.56 119 ASP A CA 1
ATOM 928 C C . ASP A 1 119 ? 7.794 -4.428 -23.893 1.00 70.56 119 ASP A C 1
ATOM 930 O O . ASP A 1 119 ? 7.884 -4.713 -25.088 1.00 70.56 119 ASP A O 1
ATOM 934 N N . GLY A 1 120 ? 8.571 -5.010 -22.972 1.00 72.75 120 GLY A N 1
ATOM 935 C CA . GLY A 1 120 ? 9.583 -6.032 -23.275 1.00 72.75 120 GLY A CA 1
ATOM 936 C C . GLY A 1 120 ? 11.000 -5.509 -23.552 1.00 72.75 120 GLY A C 1
ATOM 937 O O . GLY A 1 120 ? 11.909 -6.317 -23.747 1.00 72.75 120 GLY A O 1
ATOM 938 N N . PHE A 1 121 ? 11.238 -4.190 -23.497 1.00 76.38 121 PHE A N 1
ATOM 939 C CA . PHE A 1 121 ? 12.581 -3.600 -23.655 1.00 76.38 121 PHE A CA 1
ATOM 940 C C . PHE A 1 121 ? 13.628 -4.183 -22.687 1.00 76.38 121 PHE A C 1
ATOM 942 O O . PHE A 1 121 ? 14.811 -4.290 -23.027 1.00 76.38 121 PHE A O 1
ATOM 949 N N . GLU A 1 122 ? 13.207 -4.543 -21.471 1.00 71.94 122 GLU A N 1
ATOM 950 C CA . GLU A 1 122 ? 14.080 -5.117 -20.440 1.00 71.94 122 GLU A CA 1
ATOM 951 C C . GLU A 1 122 ? 14.326 -6.624 -20.623 1.00 71.94 122 GLU A C 1
ATOM 953 O O . GLU A 1 122 ? 15.387 -7.113 -20.220 1.00 71.94 122 GLU A O 1
ATOM 958 N N . ASP A 1 123 ? 13.383 -7.330 -21.253 1.00 78.19 123 ASP A N 1
ATOM 959 C CA . ASP A 1 123 ? 13.351 -8.796 -21.360 1.00 78.19 123 ASP A CA 1
ATOM 960 C C . ASP A 1 123 ? 14.037 -9.319 -22.628 1.00 78.19 123 ASP A C 1
ATOM 962 O O . ASP A 1 123 ? 14.497 -10.462 -22.676 1.00 78.19 123 ASP A O 1
ATOM 966 N N . GLU A 1 124 ? 14.139 -8.484 -23.662 1.00 78.81 124 GLU A N 1
ATOM 967 C CA . GLU A 1 124 ? 14.849 -8.833 -24.887 1.00 78.81 124 GLU A CA 1
ATOM 968 C C . GLU A 1 124 ? 16.354 -9.054 -24.617 1.00 78.81 124 GLU A C 1
ATOM 970 O O . GLU A 1 124 ? 16.926 -8.434 -23.717 1.00 78.81 124 GLU A O 1
ATOM 975 N N . PRO A 1 125 ? 17.065 -9.903 -25.378 1.00 81.12 125 PRO A N 1
ATOM 976 C CA . PRO A 1 125 ? 18.526 -9.956 -25.344 1.00 81.12 125 PRO A CA 1
ATOM 977 C C . PRO A 1 125 ? 19.169 -8.646 -25.829 1.00 81.12 125 PRO A C 1
ATOM 979 O O . PRO A 1 125 ? 18.734 -8.051 -26.818 1.00 81.12 125 PRO A O 1
ATOM 982 N N . VAL A 1 126 ? 20.234 -8.197 -25.155 1.00 74.25 126 VAL A N 1
ATOM 983 C CA . VAL A 1 126 ? 20.910 -6.909 -25.438 1.00 74.25 126 VAL A CA 1
ATOM 984 C C . VAL A 1 126 ? 21.415 -6.855 -26.878 1.00 74.25 126 VAL A C 1
ATOM 986 O O . VAL A 1 126 ? 21.347 -5.822 -27.535 1.00 74.25 126 VAL A O 1
ATOM 989 N N . GLU A 1 127 ? 21.882 -7.982 -27.388 1.00 73.81 127 GLU A N 1
ATOM 990 C CA . GLU A 1 127 ? 22.454 -8.136 -28.717 1.00 73.81 127 GLU A CA 1
ATOM 991 C C . GLU A 1 127 ? 21.387 -7.974 -29.811 1.00 73.81 127 GLU A C 1
ATOM 993 O O . GLU A 1 127 ? 21.632 -7.327 -30.829 1.00 73.81 127 GLU A O 1
ATOM 998 N N . THR A 1 128 ? 20.175 -8.492 -29.576 1.00 77.19 128 THR A N 1
ATOM 999 C CA . THR A 1 128 ? 19.048 -8.355 -30.520 1.00 77.19 128 THR A CA 1
ATOM 1000 C C . THR A 1 128 ? 18.568 -6.907 -30.577 1.00 77.19 128 THR A C 1
ATOM 1002 O O . THR A 1 128 ? 18.338 -6.358 -31.657 1.00 77.19 128 THR A O 1
ATOM 1005 N N . GLN A 1 129 ? 18.525 -6.260 -29.414 1.00 77.00 129 GLN A N 1
ATOM 1006 C CA . GLN A 1 129 ? 18.176 -4.855 -29.261 1.00 77.00 129 GLN A CA 1
ATOM 1007 C C . GLN A 1 129 ? 19.190 -3.931 -29.955 1.00 77.00 129 GLN A C 1
ATOM 1009 O O . GLN A 1 129 ? 18.789 -3.044 -30.705 1.00 77.00 129 GLN A O 1
ATOM 1014 N N . ILE A 1 130 ? 20.497 -4.179 -29.803 1.00 76.19 130 ILE A N 1
ATOM 1015 C CA . ILE A 1 130 ? 21.550 -3.440 -30.523 1.00 76.19 130 ILE A CA 1
ATOM 1016 C C . ILE A 1 130 ? 21.389 -3.603 -32.042 1.00 76.19 130 ILE A C 1
ATOM 1018 O O . ILE A 1 130 ? 21.374 -2.612 -32.770 1.00 76.19 130 ILE A O 1
ATOM 1022 N N . ALA A 1 131 ? 21.189 -4.834 -32.524 1.00 76.31 131 ALA A N 1
ATOM 1023 C CA . ALA A 1 131 ? 21.018 -5.111 -33.951 1.00 76.31 131 ALA A CA 1
ATOM 1024 C C . ALA A 1 131 ? 19.755 -4.472 -34.557 1.00 76.31 131 ALA A C 1
ATOM 1026 O O . ALA A 1 131 ? 19.738 -4.135 -35.743 1.00 76.31 131 ALA A O 1
ATOM 1027 N N . ARG A 1 132 ? 18.673 -4.321 -33.782 1.00 79.62 132 ARG A N 1
ATOM 1028 C CA . ARG A 1 13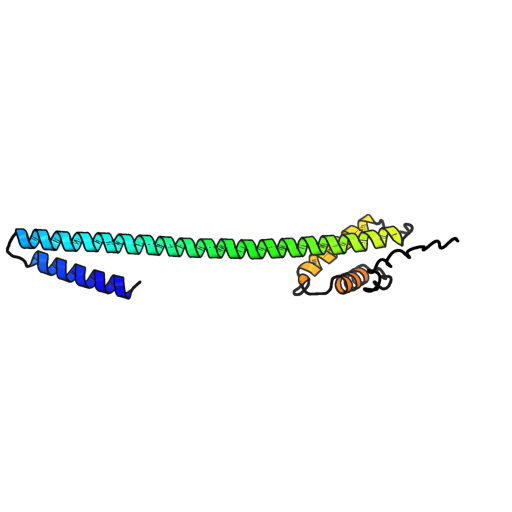2 ? 17.473 -3.584 -34.213 1.00 79.62 132 ARG A CA 1
ATOM 1029 C C . ARG A 1 132 ? 17.724 -2.075 -34.225 1.00 79.62 132 ARG A C 1
ATOM 1031 O O . ARG A 1 132 ? 17.419 -1.425 -35.221 1.00 79.62 132 ARG A O 1
ATOM 1038 N N . ILE A 1 133 ? 18.295 -1.532 -33.152 1.00 78.00 133 ILE A N 1
ATOM 1039 C CA . ILE A 1 133 ? 18.509 -0.088 -32.989 1.00 78.00 133 ILE A CA 1
ATOM 1040 C C . ILE A 1 133 ? 19.470 0.454 -34.048 1.00 78.00 133 ILE A C 1
ATOM 1042 O O . ILE A 1 133 ? 19.187 1.480 -34.656 1.00 78.00 133 ILE A O 1
ATOM 1046 N N . CYS A 1 134 ? 20.551 -0.251 -34.362 1.00 73.75 134 CYS A N 1
ATOM 1047 C CA . CYS A 1 134 ? 21.449 0.192 -35.425 1.00 73.75 134 CYS A CA 1
ATOM 1048 C C . CYS A 1 134 ? 20.790 0.181 -36.809 1.00 73.75 134 CYS A C 1
ATOM 1050 O O . CYS A 1 134 ? 20.954 1.148 -37.550 1.00 73.75 134 CYS A O 1
ATOM 1052 N N . ARG A 1 135 ? 19.941 -0.813 -37.117 1.00 76.38 135 ARG A N 1
ATOM 1053 C CA . ARG A 1 135 ? 19.125 -0.804 -38.347 1.00 76.38 135 ARG A CA 1
ATOM 1054 C C . ARG A 1 135 ? 18.178 0.398 -38.416 1.00 76.38 135 ARG A C 1
ATOM 1056 O O . ARG A 1 135 ? 18.002 0.962 -39.488 1.00 76.38 135 ARG A O 1
ATOM 1063 N N . LEU A 1 136 ? 17.593 0.811 -37.289 1.00 74.31 136 LEU A N 1
ATOM 1064 C CA . LEU A 1 136 ? 16.710 1.986 -37.208 1.00 74.31 136 LEU A CA 1
ATOM 1065 C C . LEU A 1 136 ? 17.450 3.315 -37.421 1.00 74.31 136 LEU A C 1
ATOM 1067 O O . LEU A 1 136 ? 16.877 4.279 -37.933 1.00 74.31 136 LEU A O 1
ATOM 1071 N N . ILE A 1 137 ? 18.718 3.377 -37.021 1.00 73.44 137 ILE A N 1
ATOM 1072 C CA . ILE A 1 137 ? 19.555 4.572 -37.172 1.00 73.44 137 ILE A CA 1
ATOM 1073 C C . ILE A 1 137 ? 20.222 4.595 -38.565 1.00 73.44 137 ILE A C 1
ATOM 1075 O O . ILE A 1 137 ? 20.619 5.659 -39.022 1.00 73.44 137 ILE A O 1
ATOM 1079 N N . GLY A 1 138 ? 20.219 3.472 -39.294 1.00 67.50 138 GLY A N 1
ATOM 1080 C CA . GLY A 1 138 ? 20.751 3.362 -40.658 1.00 67.50 138 GLY A CA 1
ATOM 1081 C C . GLY A 1 138 ? 22.176 2.808 -40.729 1.00 67.50 138 GLY A C 1
ATOM 1082 O O . GLY A 1 138 ? 22.819 2.936 -41.763 1.00 67.50 138 GLY A O 1
ATOM 1083 N N . TYR A 1 139 ? 22.653 2.181 -39.651 1.00 67.06 139 TYR A N 1
ATOM 1084 C CA . TYR A 1 139 ? 23.976 1.566 -39.564 1.00 67.06 139 TYR A CA 1
ATOM 1085 C C . TYR A 1 139 ? 23.884 0.050 -39.740 1.00 67.06 139 TYR A C 1
ATOM 1087 O O . TYR A 1 139 ? 23.105 -0.622 -39.053 1.00 67.06 139 TYR A O 1
ATOM 1095 N N . GLU A 1 140 ? 24.706 -0.501 -40.634 1.00 56.69 140 GLU A N 1
ATOM 1096 C CA . GLU A 1 140 ? 24.944 -1.942 -40.699 1.00 56.69 140 GLU A CA 1
ATOM 1097 C C . GLU A 1 140 ? 25.920 -2.343 -39.594 1.00 56.69 140 GLU A C 1
ATOM 1099 O O . GLU A 1 140 ? 26.985 -1.756 -39.435 1.00 56.69 140 GLU A O 1
ATOM 1104 N N . LEU A 1 141 ? 25.530 -3.338 -38.799 1.00 54.00 141 LEU A N 1
ATOM 1105 C CA . LEU A 1 141 ? 26.404 -3.915 -37.787 1.00 54.00 141 LEU A CA 1
ATOM 1106 C C . LEU A 1 141 ? 27.243 -5.034 -38.401 1.00 54.00 141 LEU A C 1
ATOM 1108 O O . LEU A 1 141 ? 26.675 -5.888 -39.093 1.00 54.00 141 LEU A O 1
ATOM 1112 N N . PRO A 1 142 ? 28.527 -5.155 -38.028 1.00 54.22 142 PRO A N 1
ATOM 1113 C CA . PRO A 1 142 ? 29.189 -6.445 -38.081 1.00 54.22 142 PRO A CA 1
ATOM 1114 C C . PRO A 1 142 ? 28.387 -7.432 -37.222 1.00 54.22 142 PRO A C 1
ATOM 1116 O O . PRO A 1 142 ? 27.845 -7.041 -36.181 1.00 54.22 142 PRO A O 1
ATOM 1119 N N . PRO A 1 143 ? 28.285 -8.712 -37.609 1.00 49.88 143 PRO A N 1
ATOM 1120 C CA . PRO A 1 143 ? 27.618 -9.702 -36.778 1.00 49.88 143 PRO A CA 1
ATOM 1121 C C . PRO A 1 143 ? 28.253 -9.710 -35.379 1.00 49.88 143 PRO A C 1
ATOM 1123 O O . PRO A 1 143 ? 29.418 -10.068 -35.213 1.00 49.88 143 PRO A O 1
ATOM 1126 N N . LEU A 1 144 ? 27.483 -9.293 -34.367 1.00 54.66 144 LEU A N 1
ATOM 1127 C CA . LEU A 1 144 ? 27.858 -9.420 -32.960 1.00 54.66 144 LEU A CA 1
ATOM 1128 C C . LEU A 1 144 ? 27.807 -10.901 -32.610 1.00 54.66 144 LEU A C 1
ATOM 1130 O O . LEU A 1 144 ? 26.767 -11.408 -32.192 1.00 54.66 144 LEU A O 1
ATOM 1134 N N . ASP A 1 145 ? 28.909 -11.606 -32.835 1.00 46.25 145 ASP A N 1
ATOM 1135 C CA . ASP A 1 145 ? 29.016 -13.007 -32.464 1.00 46.25 145 ASP A CA 1
ATOM 1136 C C . ASP A 1 145 ? 28.968 -13.131 -30.927 1.00 46.25 145 ASP A C 1
ATOM 1138 O O . ASP A 1 145 ? 29.880 -12.647 -30.239 1.00 46.25 145 ASP A O 1
ATOM 1142 N N . PRO A 1 146 ? 27.935 -13.772 -30.346 1.00 46.22 146 PRO A N 1
ATOM 1143 C CA . PRO A 1 146 ? 27.881 -14.014 -28.908 1.00 46.22 146 PRO A CA 1
ATOM 1144 C C . PRO A 1 146 ? 29.045 -14.894 -28.410 1.00 46.22 146 PRO A C 1
ATOM 1146 O O . PRO A 1 146 ? 29.320 -14.905 -27.208 1.00 46.22 146 PRO A O 1
ATOM 1149 N N . ALA A 1 147 ? 29.761 -15.597 -29.300 1.00 46.75 147 ALA A N 1
ATOM 1150 C CA . ALA A 1 147 ? 30.893 -16.461 -28.965 1.00 46.75 147 ALA A CA 1
ATOM 1151 C C . ALA A 1 147 ? 32.233 -15.723 -28.768 1.00 46.75 147 ALA A C 1
ATOM 1153 O O . ALA A 1 147 ? 33.152 -16.282 -28.164 1.00 46.75 147 ALA A O 1
ATOM 1154 N N . ALA A 1 148 ? 32.358 -14.454 -29.178 1.00 48.59 148 ALA A N 1
ATOM 1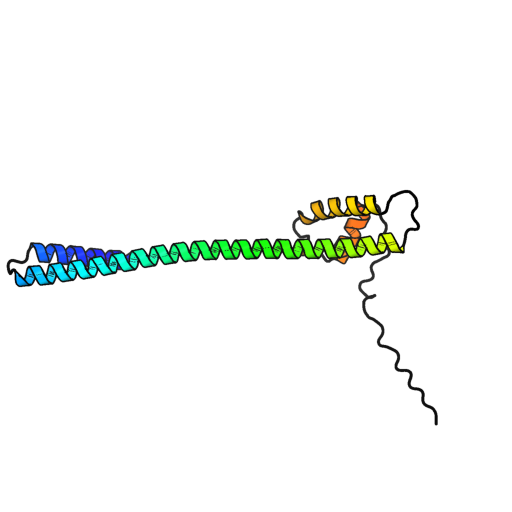155 C CA . ALA A 1 148 ? 33.615 -13.698 -29.082 1.00 48.59 148 ALA A CA 1
ATOM 1156 C C . ALA A 1 148 ? 34.025 -13.315 -27.637 1.00 48.59 148 ALA A C 1
ATOM 1158 O O . ALA A 1 148 ? 35.048 -12.666 -27.421 1.00 48.59 148 ALA A O 1
ATOM 1159 N N . ARG A 1 149 ? 33.243 -13.710 -26.620 1.00 43.47 149 ARG A N 1
ATOM 1160 C CA . ARG A 1 149 ? 33.484 -13.405 -25.197 1.00 43.47 149 ARG A CA 1
ATOM 1161 C C . ARG A 1 149 ? 34.271 -14.459 -24.418 1.00 43.47 149 ARG A C 1
ATOM 1163 O O . ARG A 1 149 ? 34.335 -14.362 -23.193 1.00 43.47 149 ARG A O 1
ATOM 1170 N N . THR A 1 150 ? 34.902 -15.425 -25.076 1.00 42.66 150 THR A N 1
ATOM 1171 C CA . THR A 1 150 ? 35.870 -16.287 -24.384 1.00 42.66 150 THR A CA 1
ATOM 1172 C C . THR A 1 150 ? 37.273 -15.766 -24.684 1.00 42.66 150 THR A C 1
ATOM 1174 O O . THR A 1 150 ? 37.753 -15.995 -25.793 1.00 42.66 150 THR A O 1
ATOM 1177 N N . PRO A 1 151 ? 37.958 -15.053 -23.764 1.00 44.50 151 PRO A N 1
ATOM 1178 C CA . PRO A 1 151 ? 39.396 -14.902 -23.913 1.00 44.50 151 PRO A CA 1
ATOM 1179 C C . PRO A 1 151 ? 39.979 -16.316 -23.931 1.00 44.50 151 PRO A C 1
ATOM 1181 O O . PRO A 1 151 ? 39.752 -17.090 -22.998 1.00 44.50 151 PRO A O 1
ATOM 1184 N N . ALA A 1 152 ? 40.664 -16.673 -25.019 1.00 48.91 152 ALA A N 1
ATOM 1185 C CA . ALA A 1 152 ? 41.408 -17.920 -25.076 1.00 48.91 152 ALA A CA 1
ATOM 1186 C C . ALA A 1 152 ? 42.313 -17.976 -23.830 1.00 48.91 152 ALA A C 1
ATOM 1188 O O . ALA A 1 152 ? 42.996 -16.983 -23.546 1.00 48.91 152 ALA A O 1
ATOM 1189 N N . PRO A 1 153 ? 42.284 -19.064 -23.037 1.00 50.59 153 PRO A N 1
ATOM 1190 C CA . PRO A 1 153 ? 43.203 -19.189 -21.919 1.00 50.59 153 PRO A CA 1
ATOM 1191 C C . PRO A 1 153 ? 44.631 -19.034 -22.457 1.00 50.59 153 PRO A C 1
ATOM 1193 O O . PRO A 1 153 ? 44.922 -19.566 -23.532 1.00 50.59 153 PRO A O 1
ATOM 1196 N N . PRO A 1 154 ? 45.506 -18.282 -21.766 1.00 52.16 154 PRO A N 1
ATOM 1197 C CA . PRO A 1 154 ? 46.862 -18.060 -22.239 1.00 52.16 154 PRO A CA 1
ATOM 1198 C C . PRO A 1 154 ? 47.538 -19.416 -22.426 1.00 52.16 154 PRO A C 1
ATOM 1200 O O . PRO A 1 154 ? 47.611 -20.214 -21.489 1.00 52.16 154 PRO A O 1
ATOM 1203 N N . GLU A 1 155 ? 47.986 -19.677 -23.654 1.00 49.66 155 GLU A N 1
ATOM 1204 C CA . GLU A 1 155 ? 48.793 -20.838 -24.004 1.00 49.66 155 GLU A CA 1
ATOM 1205 C C . GLU A 1 155 ? 49.996 -20.857 -23.058 1.00 49.66 155 GLU A C 1
ATOM 1207 O O . GLU A 1 155 ? 50.883 -20.002 -23.118 1.00 49.66 155 GLU A O 1
ATOM 1212 N N . ALA A 1 156 ? 49.987 -21.793 -22.109 1.00 50.88 156 ALA A N 1
ATOM 1213 C CA . ALA A 1 156 ? 51.114 -22.019 -21.230 1.00 50.88 156 ALA A CA 1
ATOM 1214 C C . ALA A 1 156 ? 52.271 -22.522 -22.096 1.00 50.88 156 ALA A C 1
ATOM 1216 O O . ALA A 1 156 ? 52.350 -23.705 -22.426 1.00 50.88 156 ALA A O 1
ATOM 1217 N N . ALA A 1 157 ? 53.154 -21.600 -22.477 1.00 49.31 157 ALA A N 1
ATOM 1218 C CA . ALA A 1 157 ? 54.442 -21.891 -23.075 1.00 49.31 157 ALA A CA 1
ATOM 1219 C C . ALA A 1 157 ? 55.281 -22.704 -22.076 1.00 49.31 157 ALA A C 1
ATOM 1221 O O . ALA A 1 157 ? 56.058 -22.167 -21.286 1.00 49.31 157 ALA A O 1
ATOM 1222 N N . PHE A 1 158 ? 55.108 -24.025 -22.092 1.00 51.53 158 PHE A N 1
ATOM 1223 C CA . PHE A 1 158 ? 56.069 -24.949 -21.515 1.00 51.53 158 PHE A CA 1
ATOM 1224 C C . PHE A 1 158 ? 57.322 -24.928 -22.393 1.00 51.53 158 PHE A C 1
ATOM 1226 O O . PHE A 1 158 ? 57.455 -25.694 -23.346 1.00 51.53 158 PHE A O 1
ATOM 1233 N N . HIS A 1 159 ? 58.268 -24.055 -22.051 1.00 47.47 159 HIS A N 1
ATOM 1234 C CA . HIS A 1 159 ? 59.655 -24.248 -22.446 1.00 47.47 159 HIS A CA 1
ATOM 1235 C C . HIS A 1 159 ? 60.209 -25.453 -21.681 1.00 47.47 159 HIS A C 1
ATOM 1237 O O . HIS A 1 159 ? 60.695 -25.347 -20.558 1.00 47.47 159 HIS A O 1
ATOM 1243 N N . SER A 1 160 ? 60.104 -26.621 -22.310 1.00 49.66 160 SER A N 1
ATOM 1244 C CA . SER A 1 160 ? 61.009 -27.733 -22.059 1.00 49.66 160 SER A CA 1
ATOM 1245 C C . SER A 1 160 ? 62.361 -27.372 -22.673 1.00 49.66 160 SER A C 1
ATOM 1247 O O . SER A 1 160 ? 62.455 -27.184 -23.884 1.00 49.66 160 SER A O 1
ATOM 1249 N N . SER A 1 161 ? 63.398 -27.258 -21.848 1.00 52.41 161 SER A N 1
ATOM 1250 C CA . SER A 1 161 ? 64.769 -27.445 -22.312 1.00 52.41 161 SER A CA 1
ATOM 1251 C C . SER A 1 161 ? 65.506 -28.284 -21.279 1.00 52.41 161 SER A C 1
ATOM 1253 O O . SER A 1 161 ? 65.677 -27.870 -20.131 1.00 52.41 161 SER A O 1
ATOM 1255 N N . ALA A 1 162 ? 65.840 -29.496 -21.716 1.00 52.62 162 ALA A N 1
ATOM 1256 C CA . ALA A 1 162 ? 66.921 -30.311 -21.185 1.00 52.62 162 ALA A CA 1
ATOM 1257 C C . ALA A 1 162 ? 68.279 -29.742 -21.627 1.00 52.62 162 ALA A C 1
ATOM 1259 O O . ALA A 1 162 ? 68.285 -28.902 -22.563 1.00 52.62 162 ALA A O 1
#

pLDDT: mean 77.64, std 15.05, range [42.66, 96.56]

Organism: NCBI:txid2170551

Radius of gyration: 36.32 Å; chains: 1; bounding box: 97×44×90 Å

Sequence (162 aa):
MGAFAELALSLARDLHGAALAAEEPEAKVRLADACHRMGRGLRQTLALHERLERSAERAAREDAGFVVEQQKARRTRRKTQVKATIARLVWSEYEPADDDAEDVLERLDKVLDAEAELDGFEDEPVETQIARICRLIGYELPPLDPAARTPAPPEAAFHSSA

Foldseek 3Di:
DVVVLVVLVVVLVVLVVQLVPDPDPVSNVVSVVVSVVSVVVSVVVVVVVVVVVVVVVVVVVVVVVVVVVVLVVLLVVLLVVLLVVVLVVLVPPDPDDDDDSVVLSVLLVVLSVVLSVDPCSNVDDSQVVSCVSCVVSPHDDDRPPPPPPDPDDPDPPPPDDD